Protein AF-A0A7C2ZG13-F1 (afdb_monomer_lite)

Structure (mmCIF, N/CA/C/O backbone):
data_AF-A0A7C2ZG13-F1
#
_entry.id   AF-A0A7C2ZG13-F1
#
loop_
_atom_site.group_PDB
_atom_site.id
_atom_site.type_symbol
_atom_site.label_atom_id
_atom_site.label_alt_id
_atom_site.label_comp_id
_atom_site.label_asym_id
_atom_site.label_entity_id
_atom_site.label_seq_id
_atom_site.pdbx_PDB_ins_code
_atom_site.Cartn_x
_atom_site.Cartn_y
_atom_site.Cartn_z
_atom_site.occupancy
_atom_site.B_iso_or_equiv
_atom_site.auth_seq_id
_atom_site.auth_comp_id
_atom_site.auth_asym_id
_atom_site.auth_atom_id
_atom_site.pdbx_PDB_model_num
ATOM 1 N N . MET A 1 1 ? 4.057 -18.177 -12.746 1.00 59.97 1 MET A N 1
ATOM 2 C CA . MET A 1 1 ? 3.895 -16.921 -11.992 1.00 59.97 1 MET A CA 1
ATOM 3 C C . MET A 1 1 ? 4.340 -15.815 -12.923 1.00 59.97 1 MET A C 1
ATOM 5 O O . MET A 1 1 ? 5.429 -15.940 -13.462 1.00 59.97 1 MET A O 1
ATOM 9 N N . ASP A 1 2 ? 3.476 -14.846 -13.202 1.00 80.81 2 ASP A N 1
ATOM 10 C CA . ASP A 1 2 ? 3.822 -13.662 -13.993 1.00 80.81 2 ASP A CA 1
ATOM 11 C C . ASP A 1 2 ? 4.212 -12.555 -13.009 1.00 80.81 2 ASP A C 1
ATOM 13 O O . ASP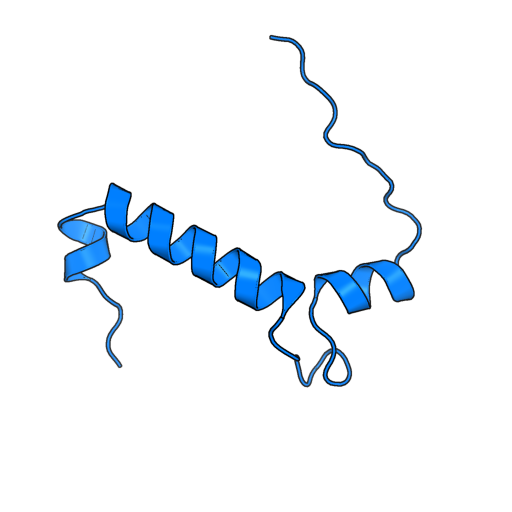 A 1 2 ? 3.410 -12.188 -12.151 1.00 80.81 2 ASP A O 1
ATOM 17 N N . TYR A 1 3 ? 5.462 -12.102 -13.080 1.00 80.12 3 TYR A N 1
ATOM 18 C CA . TYR A 1 3 ? 6.003 -11.057 -12.207 1.00 80.12 3 TYR A CA 1
ATOM 19 C C . TYR A 1 3 ? 5.898 -9.659 -12.828 1.00 80.12 3 TYR A C 1
ATOM 21 O O . TYR A 1 3 ? 6.386 -8.695 -12.241 1.00 80.12 3 TYR A O 1
ATOM 29 N N . HIS A 1 4 ? 5.272 -9.538 -14.004 1.00 83.12 4 HIS A N 1
ATOM 30 C CA . HIS A 1 4 ? 5.147 -8.293 -14.755 1.00 83.12 4 HIS A CA 1
ATOM 31 C C . HIS A 1 4 ? 6.507 -7.627 -15.041 1.00 83.12 4 HIS A C 1
ATOM 33 O O . HIS A 1 4 ? 6.628 -6.404 -15.012 1.00 83.12 4 HIS A O 1
ATOM 39 N N . GLU A 1 5 ? 7.538 -8.431 -15.330 1.00 83.81 5 GLU A N 1
ATOM 40 C CA . GLU A 1 5 ? 8.908 -7.954 -15.586 1.00 83.81 5 GLU A CA 1
ATOM 41 C C . GLU A 1 5 ? 8.973 -6.986 -16.773 1.00 83.81 5 GLU A C 1
ATOM 43 O O . GLU A 1 5 ? 9.656 -5.969 -16.700 1.00 83.81 5 GLU A O 1
ATOM 48 N N . GLU A 1 6 ? 8.208 -7.241 -17.838 1.00 84.56 6 GLU A N 1
ATOM 49 C CA . GLU A 1 6 ? 8.130 -6.339 -18.995 1.00 84.56 6 GLU A CA 1
ATOM 50 C C . GLU A 1 6 ? 7.596 -4.953 -18.617 1.00 84.56 6 GLU A C 1
ATOM 52 O O . GLU A 1 6 ? 8.075 -3.942 -19.123 1.00 84.56 6 GLU A O 1
ATOM 57 N N . LEU A 1 7 ? 6.639 -4.890 -17.688 1.00 84.38 7 LEU A N 1
ATOM 58 C CA . LEU A 1 7 ? 6.109 -3.630 -17.177 1.00 84.38 7 LEU A CA 1
ATOM 59 C C . LEU A 1 7 ? 7.139 -2.944 -16.269 1.00 84.38 7 LEU A C 1
ATOM 61 O O . LEU A 1 7 ? 7.369 -1.749 -16.405 1.00 84.38 7 LEU A O 1
ATOM 65 N N . LEU A 1 8 ? 7.799 -3.699 -15.387 1.00 86.31 8 LEU A N 1
ATOM 66 C CA . LEU A 1 8 ? 8.807 -3.169 -14.466 1.00 86.31 8 LEU A CA 1
ATOM 67 C C . LEU A 1 8 ? 10.026 -2.582 -15.196 1.00 86.31 8 LEU A C 1
ATOM 69 O O . LEU A 1 8 ? 10.508 -1.513 -14.823 1.00 86.31 8 LEU A O 1
ATOM 73 N N . PHE A 1 9 ? 10.526 -3.273 -16.221 1.00 89.81 9 PHE A N 1
ATOM 74 C CA . PHE A 1 9 ? 11.745 -2.889 -16.938 1.00 89.81 9 PHE A CA 1
ATOM 75 C C . PHE A 1 9 ? 11.483 -2.101 -18.232 1.00 89.81 9 PHE A C 1
ATOM 77 O O . PHE A 1 9 ? 12.398 -1.441 -18.721 1.00 89.81 9 PHE A O 1
ATOM 84 N N . GLY A 1 10 ? 10.264 -2.149 -18.782 1.00 91.56 10 GLY A N 1
ATOM 85 C CA . GLY A 1 10 ? 9.884 -1.469 -20.026 1.00 91.56 10 GLY A CA 1
ATOM 86 C C . GLY A 1 10 ? 9.076 -0.180 -19.841 1.00 91.56 10 GLY A C 1
ATOM 87 O O . GLY A 1 10 ? 9.204 0.728 -20.659 1.00 91.56 10 GLY A O 1
ATOM 88 N N . ASP A 1 11 ? 8.280 -0.064 -18.773 1.00 93.69 11 ASP A N 1
ATOM 89 C CA . ASP A 1 11 ? 7.482 1.129 -18.455 1.00 93.69 11 ASP A CA 1
ATOM 90 C C . ASP A 1 11 ? 7.382 1.323 -16.935 1.00 93.69 11 ASP A C 1
ATOM 92 O O . ASP A 1 11 ? 6.367 1.039 -16.292 1.00 93.69 11 ASP A O 1
ATOM 96 N N . LEU A 1 12 ? 8.464 1.840 -16.352 1.00 92.00 12 LEU A N 1
ATOM 97 C CA . LEU A 1 12 ? 8.558 2.061 -14.910 1.00 92.00 12 LEU A CA 1
ATOM 98 C C . LEU A 1 12 ? 7.471 3.016 -14.383 1.00 92.00 12 LEU A C 1
ATOM 100 O O . LEU A 1 12 ? 7.008 2.867 -13.251 1.00 92.00 12 LEU A O 1
ATOM 104 N N . GLU A 1 13 ? 7.040 3.995 -15.180 1.00 94.44 13 GLU A N 1
ATOM 105 C CA . GLU A 1 13 ? 5.989 4.926 -14.765 1.00 94.44 13 GLU A CA 1
ATOM 106 C C . GLU A 1 13 ? 4.626 4.223 -14.702 1.00 94.44 13 GLU A C 1
ATOM 108 O O . GLU A 1 13 ? 3.907 4.336 -13.704 1.00 94.44 13 GLU A O 1
ATOM 113 N N . GLY A 1 14 ? 4.282 3.442 -15.729 1.00 94.06 14 GLY A N 1
ATOM 114 C CA . GLY A 1 14 ? 3.086 2.604 -15.739 1.00 94.06 14 GLY A CA 1
ATOM 115 C C . GLY A 1 14 ? 3.096 1.544 -14.645 1.00 94.06 14 GLY A C 1
ATOM 116 O O . GLY A 1 14 ? 2.062 1.326 -14.005 1.00 94.06 14 GLY A O 1
ATOM 117 N N . PHE A 1 15 ? 4.258 0.949 -14.371 1.00 94.62 15 PHE A N 1
ATOM 118 C CA . PHE A 1 15 ? 4.454 0.056 -13.235 1.00 94.62 15 PHE A CA 1
ATOM 119 C C . PHE A 1 15 ? 4.117 0.755 -11.916 1.00 94.62 15 PHE A C 1
ATOM 121 O 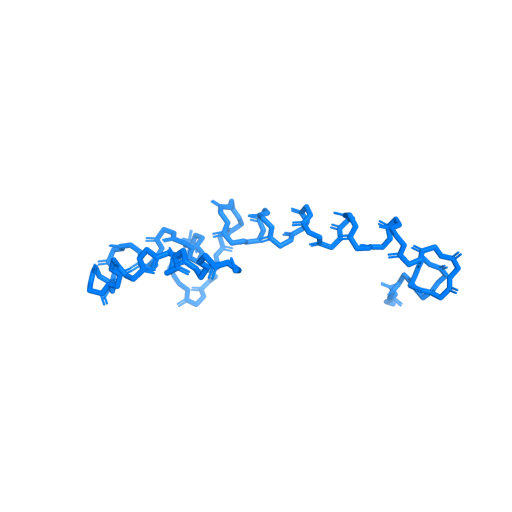O . PHE A 1 15 ? 3.271 0.272 -11.165 1.00 94.62 15 PHE A O 1
ATOM 128 N N . ASN A 1 16 ? 4.717 1.919 -11.656 1.00 95.12 16 ASN A N 1
ATOM 129 C CA . ASN A 1 16 ? 4.517 2.656 -10.409 1.00 95.12 16 ASN A CA 1
ATOM 130 C C . ASN A 1 16 ? 3.055 3.063 -10.199 1.00 95.12 16 ASN A C 1
ATOM 132 O O . ASN A 1 16 ? 2.552 2.948 -9.082 1.00 95.12 16 ASN A O 1
ATOM 136 N N . ARG A 1 17 ? 2.344 3.482 -11.257 1.00 96.06 17 ARG A N 1
ATOM 137 C CA . ARG A 1 17 ? 0.905 3.787 -11.166 1.00 96.06 17 ARG A CA 1
ATOM 138 C C . ARG A 1 17 ? 0.096 2.560 -10.755 1.00 96.06 17 ARG A C 1
ATOM 140 O O . ARG A 1 17 ? -0.671 2.628 -9.799 1.00 96.06 17 ARG A O 1
ATOM 147 N N . LYS A 1 18 ? 0.312 1.425 -11.424 1.00 94.88 18 LYS A N 1
ATOM 148 C CA . LYS A 1 18 ? -0.394 0.171 -11.121 1.00 94.88 18 LYS A CA 1
ATOM 149 C C . LYS A 1 18 ? -0.062 -0.355 -9.726 1.00 94.88 18 LYS A C 1
ATOM 151 O O . LYS A 1 18 ? -0.955 -0.809 -9.016 1.00 94.88 18 LYS A O 1
ATOM 156 N N . LEU A 1 19 ? 1.200 -0.261 -9.311 1.00 95.06 19 LEU A N 1
ATOM 157 C CA . LEU A 1 19 ? 1.623 -0.633 -7.965 1.00 95.06 19 LEU A CA 1
ATOM 158 C C . LEU A 1 19 ? 0.960 0.258 -6.909 1.00 95.06 19 LEU A C 1
ATOM 160 O O . LEU A 1 19 ? 0.477 -0.255 -5.903 1.00 95.06 19 LEU A O 1
ATOM 164 N N . ALA A 1 20 ? 0.893 1.571 -7.135 1.00 96.44 20 ALA A N 1
ATOM 165 C CA . ALA A 1 20 ? 0.223 2.494 -6.225 1.00 96.44 20 ALA A CA 1
ATOM 166 C C . ALA A 1 20 ? -1.275 2.172 -6.090 1.00 96.44 20 ALA A C 1
ATOM 168 O O . ALA A 1 20 ? -1.778 2.067 -4.972 1.00 96.44 20 ALA A O 1
ATOM 169 N N . GLU A 1 21 ? -1.974 1.944 -7.205 1.00 97.19 21 GLU A N 1
ATOM 170 C CA . GLU A 1 21 ? -3.381 1.518 -7.210 1.00 97.19 21 GLU A CA 1
ATOM 171 C C . GLU A 1 21 ? -3.579 0.210 -6.433 1.00 97.19 21 GLU A C 1
ATOM 173 O O . GLU A 1 21 ? -4.471 0.110 -5.584 1.00 97.19 21 GLU A O 1
ATOM 178 N N . TRP A 1 22 ? -2.709 -0.775 -6.669 1.00 96.25 22 TRP A N 1
ATOM 179 C CA . TRP A 1 22 ? -2.746 -2.052 -5.967 1.00 96.25 22 TRP A CA 1
ATOM 180 C C . TRP A 1 22 ? -2.511 -1.888 -4.462 1.00 96.25 22 TRP A C 1
ATOM 182 O O . TRP A 1 22 ? -3.268 -2.437 -3.664 1.00 96.25 22 TRP A O 1
ATOM 192 N N . LEU A 1 23 ? -1.522 -1.088 -4.051 1.00 97.25 23 LEU A N 1
ATOM 193 C CA . LEU A 1 23 ? -1.234 -0.817 -2.640 1.00 97.25 23 LEU A CA 1
ATOM 194 C C . LEU A 1 23 ? -2.408 -0.129 -1.942 1.00 97.25 23 LEU A C 1
ATOM 196 O O . LEU A 1 23 ? -2.709 -0.460 -0.793 1.00 97.25 23 LEU A O 1
ATOM 200 N N . VAL A 1 24 ? -3.097 0.797 -2.615 1.00 96.81 24 VAL A N 1
ATOM 201 C CA . VAL A 1 24 ? -4.308 1.423 -2.069 1.00 96.81 24 VAL A CA 1
ATOM 202 C C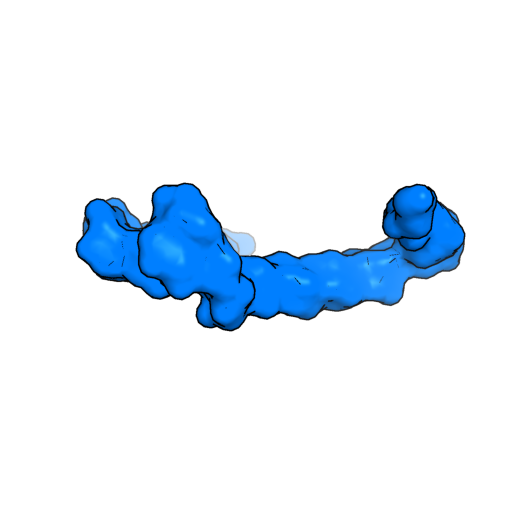 . VAL A 1 24 ? -5.382 0.364 -1.839 1.00 96.81 24 VAL A C 1
ATOM 204 O O . VAL A 1 24 ? -5.920 0.280 -0.734 1.00 96.81 24 VAL A O 1
ATOM 207 N N . GLN A 1 25 ? -5.663 -0.490 -2.825 1.00 97.56 25 GLN A N 1
ATOM 208 C CA . GLN A 1 25 ? -6.666 -1.550 -2.681 1.00 97.56 25 GLN A CA 1
ATOM 209 C C . GLN A 1 25 ? -6.293 -2.564 -1.597 1.00 97.56 25 GLN A C 1
ATOM 211 O O . GLN A 1 25 ? -7.131 -2.909 -0.764 1.00 97.56 25 GLN A O 1
ATOM 216 N N . TYR A 1 26 ? -5.038 -3.003 -1.563 1.00 97.25 26 TYR A N 1
ATOM 217 C CA . TYR A 1 26 ? -4.525 -3.934 -0.564 1.00 97.25 26 TYR A CA 1
ATOM 218 C C . TYR A 1 26 ? -4.729 -3.398 0.854 1.00 97.25 26 TYR A C 1
ATOM 220 O O . TYR A 1 26 ? -5.254 -4.095 1.717 1.00 97.25 26 TYR A O 1
ATOM 228 N N . ASN A 1 27 ? -4.376 -2.133 1.085 1.00 96.62 27 ASN A N 1
ATOM 229 C CA . ASN A 1 27 ? -4.431 -1.539 2.416 1.00 96.62 27 ASN A CA 1
ATOM 230 C C . ASN A 1 27 ? -5.846 -1.124 2.851 1.00 96.62 27 ASN A C 1
ATOM 232 O O . ASN A 1 27 ? -6.123 -1.103 4.053 1.00 96.62 27 ASN A O 1
ATOM 236 N N . THR A 1 28 ? -6.739 -0.795 1.911 1.00 95.88 28 THR A N 1
ATOM 237 C CA . THR A 1 28 ? -8.052 -0.196 2.230 1.00 95.88 28 THR A CA 1
ATOM 238 C C . THR A 1 28 ? -9.255 -1.096 1.950 1.00 95.88 28 THR A C 1
ATOM 240 O O . THR A 1 28 ? -10.277 -0.943 2.618 1.00 95.88 28 THR A O 1
ATOM 243 N N . VAL A 1 29 ? -9.147 -2.053 1.022 1.00 96.25 29 VAL A N 1
ATOM 244 C CA . VAL A 1 29 ? -10.277 -2.871 0.545 1.00 96.25 29 VAL A CA 1
ATOM 245 C C . VAL A 1 29 ? -10.078 -4.358 0.822 1.00 96.25 29 VAL A C 1
ATOM 247 O O . VAL A 1 29 ? -11.012 -5.016 1.281 1.00 96.25 29 VAL A O 1
ATOM 250 N N . LEU A 1 30 ? -8.894 -4.911 0.548 1.00 96.62 30 LEU A N 1
ATOM 251 C CA . LEU A 1 30 ? -8.701 -6.362 0.582 1.00 96.62 30 LEU A CA 1
ATOM 252 C C . LEU A 1 30 ? -8.664 -6.908 2.024 1.00 96.62 30 LEU A C 1
ATOM 254 O O . LEU A 1 30 ? -7.879 -6.431 2.848 1.00 96.62 30 LEU A O 1
ATOM 258 N N . PRO A 1 31 ? -9.485 -7.922 2.356 1.00 96.44 31 PRO A N 1
ATOM 259 C CA . PRO A 1 31 ? -9.495 -8.524 3.684 1.00 96.44 31 PRO A CA 1
ATOM 260 C C . PRO A 1 31 ? -8.309 -9.476 3.879 1.00 96.44 31 PRO A C 1
ATOM 262 O O . PRO A 1 31 ? -7.985 -10.273 3.002 1.00 96.44 31 PRO A O 1
ATOM 265 N N . HIS A 1 32 ? -7.696 -9.437 5.064 1.00 96.00 32 HIS A N 1
ATOM 266 C CA . HIS A 1 32 ? -6.539 -10.270 5.396 1.00 96.00 32 HIS A CA 1
ATOM 267 C C . HIS A 1 32 ? -6.872 -11.279 6.490 1.00 96.00 32 HIS A C 1
ATOM 269 O O . HIS A 1 32 ? -7.351 -10.907 7.562 1.00 96.00 32 HIS A O 1
ATOM 275 N N . HIS A 1 33 ? -6.576 -12.560 6.255 1.00 95.94 33 HIS A N 1
ATOM 276 C CA . HIS A 1 33 ? -6.847 -13.633 7.219 1.00 95.94 33 HIS A CA 1
ATOM 277 C C . HIS A 1 33 ? -6.160 -13.410 8.572 1.00 95.94 33 HIS A C 1
ATOM 279 O O . HIS A 1 33 ? -6.800 -13.561 9.609 1.00 95.94 33 HIS A O 1
ATOM 285 N N . SER A 1 34 ? -4.894 -12.982 8.569 1.00 95.31 34 SER A N 1
ATOM 286 C CA . SER A 1 34 ? -4.138 -12.675 9.793 1.00 95.31 34 SER A CA 1
ATOM 287 C C . SER A 1 34 ? -4.715 -11.502 10.590 1.00 95.31 34 SER A C 1
ATOM 289 O O . SER A 1 34 ? -4.469 -11.404 11.787 1.00 95.31 34 SER A O 1
ATOM 291 N N . LEU A 1 35 ? -5.507 -10.637 9.947 1.00 95.44 35 LEU A N 1
ATOM 292 C CA . LEU A 1 35 ? -6.139 -9.461 10.550 1.00 95.44 35 LEU A CA 1
ATOM 293 C C . LEU A 1 35 ? -7.633 -9.684 10.838 1.00 95.44 35 LEU A C 1
ATOM 295 O O . LEU A 1 35 ? -8.394 -8.726 10.976 1.00 95.44 35 LEU A O 1
ATOM 299 N N . GLY A 1 36 ? -8.082 -10.942 10.888 1.00 96.12 36 GLY A N 1
ATOM 300 C CA . GLY A 1 36 ? -9.486 -11.274 11.130 1.00 96.12 36 GLY A CA 1
ATOM 301 C C . GLY A 1 36 ? -10.408 -10.844 9.987 1.00 96.12 36 GLY A C 1
ATOM 302 O O . GLY A 1 36 ? -11.503 -10.349 10.236 1.00 96.12 36 GLY A O 1
ATOM 303 N N . LEU A 1 37 ? -9.951 -11.005 8.740 1.00 96.38 37 LEU A N 1
ATOM 304 C CA . LEU A 1 37 ? -10.649 -10.606 7.510 1.00 96.38 37 LEU A CA 1
ATOM 305 C C . LEU A 1 37 ? -10.897 -9.095 7.394 1.00 96.38 37 LEU A C 1
ATOM 307 O O . LEU A 1 37 ? -11.815 -8.656 6.702 1.00 96.38 37 LEU A O 1
ATOM 311 N N . LYS A 1 38 ? -10.056 -8.283 8.036 1.00 96.12 38 LYS A N 1
ATOM 312 C CA . LYS A 1 38 ? -10.084 -6.824 7.908 1.00 96.12 38 LYS A CA 1
ATOM 313 C C . LYS A 1 38 ? -8.993 -6.343 6.950 1.00 96.12 38 LYS A C 1
ATOM 315 O O . LYS A 1 38 ? -7.930 -6.966 6.879 1.00 96.12 38 LYS A O 1
ATOM 320 N N . PRO A 1 39 ? -9.226 -5.237 6.227 1.00 96.69 39 PRO A N 1
ATOM 321 C CA . PRO A 1 39 ? -8.154 -4.527 5.548 1.00 96.69 39 PRO A CA 1
ATOM 322 C C . PRO A 1 39 ? -7.159 -3.921 6.551 1.00 96.69 39 PRO A C 1
ATOM 324 O O . PRO A 1 39 ? -7.581 -3.529 7.646 1.00 96.69 39 PRO A O 1
ATOM 327 N N . PRO A 1 40 ? -5.870 -3.790 6.188 1.00 95.25 40 PRO A N 1
ATOM 328 C CA . PRO A 1 40 ? -4.817 -3.288 7.068 1.00 95.25 40 PRO A CA 1
ATOM 329 C C . PRO A 1 40 ? -5.138 -1.946 7.724 1.00 95.25 40 PRO A C 1
ATOM 331 O O . PRO A 1 40 ? -4.990 -1.813 8.935 1.00 95.25 40 PRO A O 1
ATOM 334 N N . VAL A 1 41 ? -5.651 -0.972 6.965 1.00 93.31 41 VAL A N 1
ATOM 335 C CA . VAL A 1 41 ? -5.995 0.355 7.504 1.00 93.31 41 VAL A CA 1
ATOM 336 C C . VAL A 1 41 ? -7.137 0.269 8.514 1.00 93.31 41 VAL A C 1
ATOM 338 O O . VAL A 1 41 ? -7.066 0.899 9.565 1.00 93.31 41 VAL A O 1
ATOM 341 N N . ARG A 1 42 ? -8.173 -0.537 8.243 1.00 93.50 42 ARG A N 1
ATOM 342 C CA . ARG A 1 42 ? -9.274 -0.733 9.201 1.00 93.50 42 ARG A CA 1
ATOM 343 C C . ARG A 1 42 ? -8.760 -1.370 10.486 1.00 93.50 42 ARG A C 1
ATOM 345 O O . ARG A 1 42 ? -9.075 -0.892 11.569 1.00 93.50 42 ARG A O 1
ATOM 352 N N . TRP A 1 43 ? -7.962 -2.427 10.363 1.00 94.69 43 TRP A N 1
ATOM 353 C CA . TRP A 1 43 ? -7.383 -3.092 11.522 1.00 94.69 43 TRP A CA 1
ATOM 354 C C . TRP A 1 43 ? -6.501 -2.133 12.336 1.00 94.69 43 TRP A C 1
ATOM 356 O O . TRP A 1 43 ? -6.614 -2.100 13.560 1.00 94.69 43 TRP A O 1
ATOM 366 N N . LEU A 1 44 ? -5.686 -1.308 11.670 1.00 91.31 44 LEU A N 1
ATOM 367 C CA . LEU A 1 44 ? -4.822 -0.320 12.317 1.00 91.31 44 LEU A CA 1
ATOM 368 C C . LEU A 1 44 ? -5.629 0.694 13.138 1.00 91.31 44 LEU A C 1
ATOM 370 O O . LEU A 1 44 ? -5.308 0.918 14.300 1.00 91.31 44 LEU A O 1
ATOM 374 N N . LEU A 1 45 ? -6.698 1.257 12.566 1.00 89.06 45 LEU A N 1
ATOM 375 C CA . LEU A 1 45 ? -7.560 2.231 13.249 1.00 89.06 45 LEU A CA 1
ATOM 376 C C . LEU A 1 45 ? -8.241 1.656 14.501 1.00 89.06 45 LEU A C 1
ATOM 378 O O . LEU A 1 45 ? -8.483 2.385 15.457 1.00 89.06 45 LEU A O 1
ATOM 382 N N . GLU A 1 46 ? -8.554 0.362 14.493 1.00 91.56 46 GLU A N 1
ATOM 383 C CA . GLU A 1 46 ? -9.241 -0.312 15.599 1.00 91.56 46 GLU A CA 1
ATOM 384 C C . GLU A 1 46 ? -8.292 -0.782 16.714 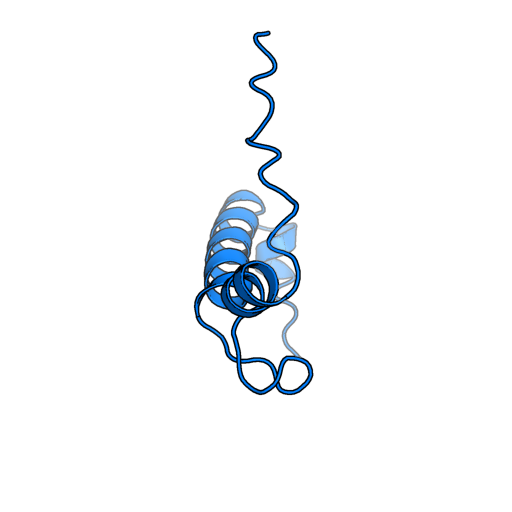1.00 91.56 46 GLU A C 1
ATOM 386 O O . GLU A 1 46 ? -8.705 -0.834 17.870 1.00 91.56 46 GLU A O 1
ATOM 391 N N . ASN A 1 47 ? -7.048 -1.150 16.384 1.00 89.88 47 ASN A N 1
ATOM 392 C CA . ASN A 1 47 ? -6.114 -1.798 17.322 1.00 89.88 47 ASN A CA 1
ATOM 393 C C . ASN A 1 47 ? -4.939 -0.906 17.742 1.00 89.88 47 ASN A C 1
ATOM 395 O O . ASN A 1 47 ? -4.310 -1.164 18.764 1.00 89.88 47 ASN A O 1
ATOM 399 N N . HIS A 1 48 ? -4.640 0.137 16.968 1.00 82.06 48 HIS A N 1
ATOM 400 C CA . HIS A 1 48 ? -3.577 1.100 17.247 1.00 82.06 48 HIS A CA 1
ATOM 401 C C . HIS A 1 48 ? -4.081 2.536 17.020 1.00 82.06 48 HIS A C 1
ATOM 403 O O . HIS A 1 48 ? -3.587 3.238 16.133 1.00 82.06 48 HIS A O 1
ATOM 409 N N . PRO A 1 49 ? -5.068 2.995 17.814 1.00 71.00 49 PRO A N 1
ATOM 410 C CA . PRO A 1 49 ? -5.624 4.344 17.690 1.00 71.00 49 PRO A CA 1
ATOM 411 C C . PRO A 1 49 ? -4.580 5.435 17.988 1.00 71.00 49 PRO A C 1
ATOM 413 O O . PRO A 1 49 ? -4.669 6.552 17.473 1.00 71.00 49 PRO A O 1
ATOM 416 N N . GLU A 1 50 ? -3.542 5.106 18.763 1.00 68.56 50 GLU A N 1
ATOM 417 C CA . GLU A 1 50 ? -2.372 5.955 18.991 1.00 68.56 50 GLU A CA 1
ATOM 418 C C . GLU A 1 50 ? -1.391 5.935 17.806 1.00 68.56 50 GLU A C 1
ATOM 420 O O . GLU A 1 50 ? -0.263 5.456 17.901 1.00 68.56 50 GLU A O 1
ATOM 425 N N . CYS A 1 51 ? -1.792 6.531 16.680 1.00 56.19 51 CYS A N 1
ATOM 426 C CA . CYS A 1 51 ? -0.845 7.170 15.764 1.00 56.19 51 CYS A CA 1
ATOM 427 C C . CYS A 1 51 ? -1.534 8.205 14.860 1.00 56.19 51 CYS A C 1
ATOM 429 O O . CYS A 1 51 ? -1.612 8.056 13.645 1.00 56.19 51 CYS A O 1
ATOM 431 N N . GLN A 1 52 ? -1.976 9.320 15.446 1.00 55.56 52 GLN A N 1
ATOM 432 C CA . GLN A 1 52 ? -2.255 10.554 14.698 1.00 55.56 52 GLN A CA 1
ATOM 433 C C . GLN A 1 52 ? -0.964 11.330 14.388 1.00 55.56 52 GLN A C 1
ATOM 435 O O . GLN A 1 52 ? -0.934 12.558 14.473 1.00 55.56 52 GLN A O 1
ATOM 440 N N . ARG A 1 53 ? 0.133 10.652 14.018 1.00 56.09 53 ARG A N 1
ATOM 441 C CA . ARG A 1 53 ? 1.233 11.350 13.338 1.00 56.09 53 ARG A CA 1
ATOM 442 C C . ARG A 1 53 ? 0.785 11.588 11.907 1.00 56.09 53 ARG A C 1
ATOM 444 O O . ARG A 1 53 ? 1.184 10.896 10.978 1.00 56.09 53 ARG A O 1
ATOM 451 N N . LEU A 1 54 ? -0.114 12.565 11.792 1.00 54.22 54 LEU A N 1
ATOM 452 C CA . LEU A 1 54 ? -0.271 13.434 10.644 1.00 54.22 54 LEU A CA 1
ATOM 453 C C . LEU A 1 54 ? 1.073 13.514 9.932 1.00 54.22 54 LEU A C 1
ATOM 455 O O . LEU A 1 54 ? 2.091 13.747 10.587 1.00 54.22 54 LEU A O 1
ATOM 459 N N . TRP A 1 55 ? 1.050 13.297 8.621 1.00 48.38 55 TRP A N 1
ATOM 460 C CA . TRP A 1 55 ? 2.120 13.670 7.708 1.00 48.38 55 TRP A CA 1
ATOM 461 C C . TRP A 1 55 ? 2.730 14.972 8.226 1.00 48.38 55 TRP A C 1
ATOM 463 O O . TRP A 1 55 ? 2.076 16.017 8.183 1.00 48.38 55 TRP A O 1
ATOM 473 N N . THR A 1 56 ? 3.910 14.912 8.848 1.00 54.91 56 THR A N 1
ATOM 474 C CA . THR A 1 5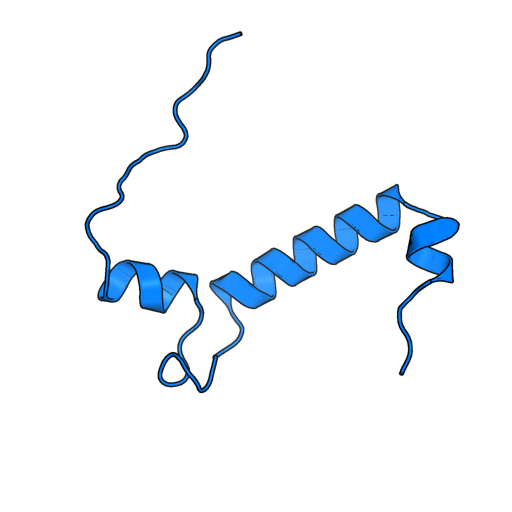6 ? 4.560 16.137 9.294 1.00 54.91 56 THR A CA 1
ATOM 475 C C . THR A 1 56 ? 4.861 16.868 8.008 1.00 54.91 56 THR A C 1
ATOM 477 O O . THR A 1 56 ? 5.681 16.399 7.222 1.00 54.91 56 THR A O 1
ATOM 480 N N . ASN A 1 57 ? 4.106 17.934 7.755 1.00 56.09 57 ASN A N 1
ATOM 481 C CA . ASN A 1 57 ? 4.362 18.884 6.695 1.00 56.09 57 ASN A CA 1
ATOM 482 C C . ASN A 1 57 ? 5.809 19.352 6.871 1.00 56.09 57 ASN A C 1
ATOM 484 O O . ASN A 1 57 ? 6.089 20.232 7.683 1.00 56.09 57 ASN A O 1
ATOM 488 N N . THR A 1 58 ? 6.746 18.707 6.184 1.00 57.34 58 THR A N 1
ATOM 489 C CA . THR A 1 58 ? 8.074 19.261 5.997 1.00 57.34 58 THR A CA 1
ATOM 490 C C . THR A 1 58 ? 7.885 20.344 4.959 1.00 57.34 58 THR A C 1
ATOM 492 O O . THR A 1 58 ? 7.895 20.065 3.761 1.00 57.34 58 THR A O 1
ATOM 495 N N . MET A 1 59 ? 7.624 21.563 5.436 1.00 57.16 59 MET A N 1
ATOM 496 C CA . MET A 1 59 ? 7.824 22.738 4.604 1.00 57.16 59 MET A CA 1
ATOM 497 C C . MET A 1 59 ? 9.277 22.687 4.131 1.00 57.16 59 MET A C 1
ATOM 499 O O . MET A 1 59 ? 10.186 22.567 4.957 1.00 57.16 59 MET A O 1
ATOM 503 N N . VAL A 1 60 ? 9.441 22.661 2.810 1.00 51.81 60 VAL A N 1
ATOM 504 C CA . VAL A 1 60 ? 10.733 22.784 2.127 1.00 51.81 60 VAL A CA 1
ATOM 505 C C . VAL A 1 60 ? 11.271 24.192 2.339 1.00 51.81 60 VAL A C 1
ATOM 507 O O . VAL A 1 60 ? 10.447 25.135 2.276 1.00 51.81 60 VAL A O 1
#

Foldseek 3Di:
DCPVVCCVVVPVPSVVVVVVVVVCCQQQPAFDVVLVGDRNVVSCCVPPVPDPPDPPPPDD

Sequence (60 aa):
MDYHEELLFGD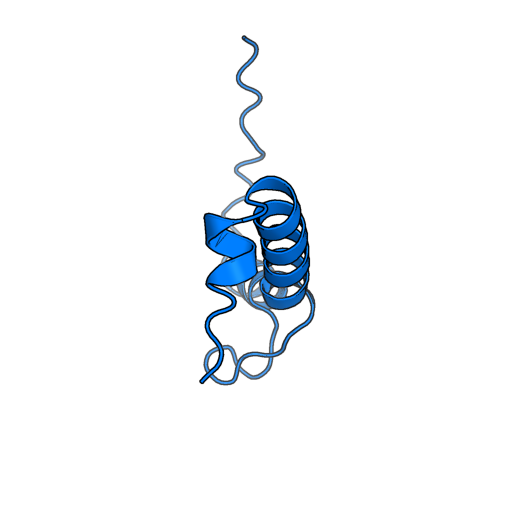LEGFNRKLAEWLVQYNTVLPHHSLGLKPPVRWLLENHPECQRLWTNTMV

Radius of gyration: 15.89 Å; chains: 1; bounding box: 22×40×39 Å

pLDDT: mean 85.18, std 15.44, range [48.38, 97.56]

Secondary structure (DSSP, 8-state):
----HHHHHH-HHHHHHHHHHHHHHHHHT--BGGGTSB-HHHHHHHH-------------